Protein AF-A0AAV4ZD27-F1 (afdb_monomer)

Nearest PDB structures (foldseek):
  5tw9-assembly1_A  TM=4.715E-01  e=6.972E-01  Yersinia pestis
  5tw9-assembly1_B  TM=5.239E-01  e=2.081E+00  Yersinia pestis
  8gtd-assembly1_M  TM=4.739E-01  e=1.943E+00  Dinoroseobacter phage vB_DshS-R4C
  5jcs-assembly1_h  TM=6.354E-01  e=9.357E+00  Saccharomyces cerevisiae S288C

Sequence (72 aa):
MTISLAQLHVYREKLIEARMGSVREFEDQNGERVVYRSDAEIAQAIIAVNREIQSFDRRSPTAIIFRTSKGL

pLDDT: mean 74.42, std 10.71, range [44.81, 89.56]

Secondary structure (DSSP, 8-state):
----HHHHHHHHHHHHHHHHSS--EEE-TTS-EEE--SHHHHHHHHHHHHHHHHHHHHTS------------

Foldseek 3Di:
DDDDLVNLVVVLVQLVCCLVVVPQWDQDPVRDTDRHPDPVVSVVVNVVSVVVNVVVVVPPPPDPDPPDPDDD

Radius of gyration: 18.71 Å; Cα contacts (8 Å, |Δi|>4): 42; chains: 1; bounding box: 53×39×39 Å

Solvent-accessible surface area (backbone atoms only — not comparable to full-atom values): 4636 Å² total; per-residue (Å²): 133,87,86,47,73,70,55,52,52,55,51,46,53,52,53,50,46,34,66,72,66,76,44,49,67,46,77,40,97,85,73,47,75,49,69,48,94,44,72,67,55,51,53,52,49,49,52,52,51,52,52,50,52,52,53,56,58,72,65,54,78,90,69,86,77,81,82,80,91,78,88,131

Structure (mmCIF, N/CA/C/O backbone):
data_AF-A0AAV4ZD27-F1
#
_entry.id   AF-A0AAV4ZD27-F1
#
loop_
_atom_site.group_PDB
_atom_site.id
_atom_site.type_symbol
_atom_site.label_atom_id
_atom_site.label_alt_id
_atom_site.label_comp_id
_atom_site.label_asym_id
_atom_site.label_entity_id
_atom_site.label_seq_id
_atom_site.pdbx_PDB_ins_code
_atom_site.Cartn_x
_atom_site.Cartn_y
_atom_site.Cartn_z
_atom_site.occupancy
_atom_site.B_iso_or_equiv
_atom_site.auth_seq_id
_atom_site.auth_comp_id
_atom_site.auth_asym_id
_atom_site.auth_atom_id
_atom_site.pdbx_PDB_model_num
ATOM 1 N N . MET A 1 1 ? -7.067 -10.033 -15.800 1.00 44.81 1 MET A N 1
ATOM 2 C CA . MET A 1 1 ? -6.193 -8.867 -16.051 1.00 44.81 1 MET A CA 1
ATOM 3 C C . MET A 1 1 ? -4.923 -9.036 -15.236 1.00 44.81 1 MET A C 1
ATOM 5 O O . MET A 1 1 ? -5.021 -9.409 -14.076 1.00 44.81 1 MET A O 1
ATOM 9 N N . THR A 1 2 ? -3.746 -8.838 -15.828 1.00 61.75 2 THR A N 1
ATOM 10 C CA . THR A 1 2 ? -2.469 -8.852 -15.097 1.00 61.75 2 THR A CA 1
ATOM 11 C C . THR A 1 2 ? -2.246 -7.481 -14.466 1.00 61.75 2 THR A C 1
ATOM 13 O O . THR A 1 2 ? -2.021 -6.514 -15.191 1.00 61.75 2 THR A O 1
ATOM 16 N N . ILE A 1 3 ? -2.338 -7.387 -13.140 1.00 74.44 3 ILE A N 1
ATOM 17 C CA . ILE A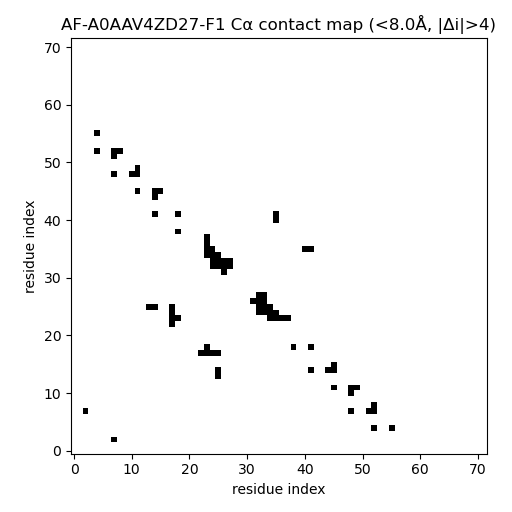 1 3 ? -2.008 -6.163 -12.399 1.00 74.44 3 ILE A CA 1
ATOM 18 C C . ILE A 1 3 ? -0.506 -5.883 -12.539 1.00 74.44 3 ILE A C 1
ATOM 20 O O . ILE A 1 3 ? 0.321 -6.777 -12.355 1.00 74.44 3 ILE A O 1
ATOM 24 N N . SER A 1 4 ? -0.160 -4.648 -12.901 1.00 82.19 4 SER A N 1
ATOM 25 C CA . SER A 1 4 ? 1.227 -4.187 -13.023 1.00 82.19 4 SER A CA 1
ATOM 26 C C . SER A 1 4 ? 1.734 -3.546 -11.727 1.00 82.19 4 SER A C 1
ATOM 28 O O . SER A 1 4 ? 0.960 -3.015 -10.931 1.00 82.19 4 SER A O 1
ATOM 30 N N . LEU A 1 5 ? 3.058 -3.527 -11.538 1.00 80.88 5 LEU A N 1
ATOM 31 C CA . LEU A 1 5 ? 3.696 -2.902 -10.371 1.00 80.88 5 LEU A CA 1
ATOM 32 C C . LEU A 1 5 ? 3.307 -1.420 -10.219 1.00 80.88 5 LEU A C 1
ATOM 34 O O . LEU A 1 5 ? 3.032 -0.955 -9.116 1.00 80.88 5 LEU A O 1
ATOM 38 N N . ALA A 1 6 ? 3.220 -0.689 -11.333 1.00 83.88 6 ALA A N 1
ATOM 39 C CA . ALA A 1 6 ? 2.789 0.707 -11.339 1.00 83.88 6 ALA A 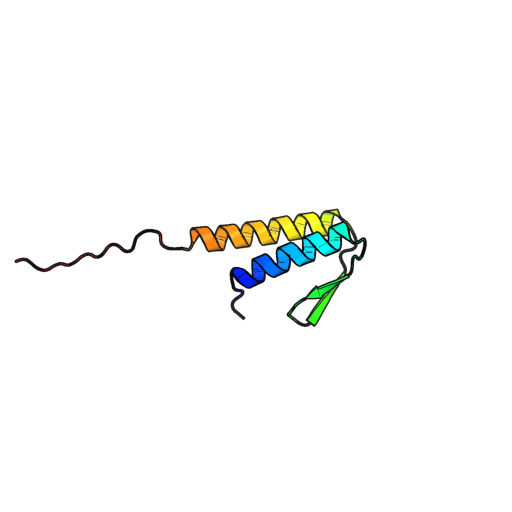CA 1
ATOM 40 C C . ALA A 1 6 ? 1.350 0.871 -10.820 1.00 83.88 6 ALA A C 1
ATOM 42 O O . ALA A 1 6 ? 1.072 1.787 -10.048 1.00 83.88 6 ALA A O 1
ATOM 43 N N . GLN A 1 7 ? 0.449 -0.047 -11.184 1.00 83.38 7 GLN A N 1
ATOM 44 C CA . GLN A 1 7 ? -0.922 -0.039 -10.674 1.00 83.38 7 GLN A CA 1
ATOM 45 C C . GLN A 1 7 ? -0.959 -0.303 -9.166 1.00 83.38 7 GLN A C 1
ATOM 47 O O . GLN A 1 7 ? -1.663 0.412 -8.462 1.00 83.38 7 GLN A O 1
ATOM 52 N N . LEU A 1 8 ? -0.148 -1.230 -8.645 1.00 84.19 8 LEU A N 1
ATOM 53 C CA . LEU A 1 8 ? -0.061 -1.471 -7.197 1.00 84.19 8 LEU A CA 1
ATOM 54 C C . LEU A 1 8 ? 0.388 -0.226 -6.419 1.00 84.19 8 LEU A C 1
ATOM 56 O O . LEU A 1 8 ? -0.145 0.059 -5.346 1.00 84.19 8 LEU A O 1
ATOM 60 N N . HIS A 1 9 ? 1.325 0.553 -6.965 1.00 87.06 9 HIS A N 1
ATOM 61 C CA . HIS A 1 9 ? 1.727 1.824 -6.359 1.00 87.06 9 HIS A CA 1
ATOM 62 C C . HIS A 1 9 ? 0.588 2.845 -6.352 1.00 87.06 9 HIS A C 1
ATOM 64 O O . HIS A 1 9 ? 0.318 3.438 -5.311 1.00 87.06 9 HIS A O 1
ATOM 70 N N . VAL A 1 10 ? -0.122 3.001 -7.471 1.00 87.88 10 VAL A N 1
ATOM 71 C CA . VAL A 1 10 ? -1.284 3.900 -7.568 1.00 87.88 10 VAL A CA 1
ATOM 72 C C . VAL A 1 10 ? -2.374 3.511 -6.563 1.00 87.88 10 VAL A C 1
ATOM 74 O O . VAL A 1 10 ? -2.958 4.378 -5.918 1.00 87.88 10 VAL A O 1
ATOM 77 N N . TYR A 1 11 ? -2.610 2.213 -6.373 1.00 83.81 11 TYR A N 1
ATOM 78 C CA . TYR A 1 11 ? -3.527 1.703 -5.353 1.00 83.81 11 TYR A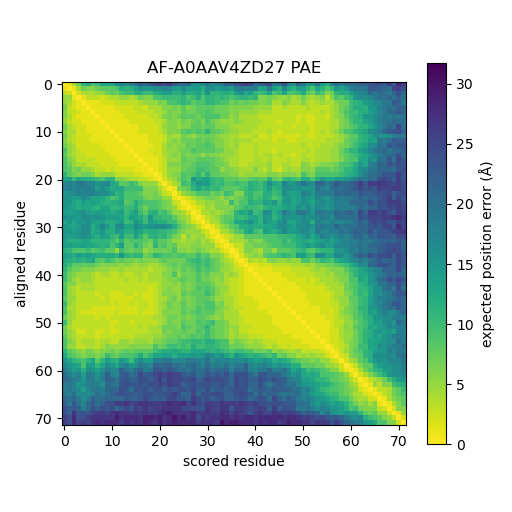 CA 1
ATOM 79 C C . TYR A 1 11 ? 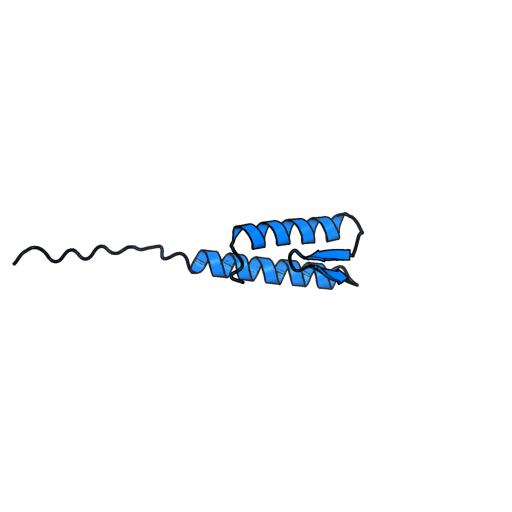-3.097 2.051 -3.935 1.00 83.81 11 TYR A C 1
ATOM 81 O O . TYR A 1 11 ? -3.919 2.485 -3.130 1.00 83.81 11 TYR A O 1
ATOM 89 N N . ARG A 1 12 ? -1.809 1.881 -3.621 1.00 86.00 12 ARG A N 1
ATOM 90 C CA . ARG A 1 12 ? -1.269 2.209 -2.300 1.00 86.00 12 ARG A CA 1
ATOM 91 C C . ARG A 1 12 ? -1.497 3.680 -1.959 1.00 86.00 12 ARG A C 1
ATOM 93 O O . ARG A 1 12 ? -1.975 3.970 -0.868 1.00 86.00 12 ARG A O 1
ATOM 100 N N . GLU A 1 13 ? -1.183 4.585 -2.883 1.00 87.00 13 GLU A N 1
ATOM 101 C CA . GLU A 1 13 ? -1.354 6.029 -2.669 1.00 87.00 13 GLU A CA 1
ATOM 102 C C . GLU A 1 13 ? -2.827 6.386 -2.439 1.00 87.00 13 GLU A C 1
ATOM 104 O O . GLU A 1 13 ? -3.149 7.096 -1.491 1.00 87.00 13 GLU A O 1
ATOM 109 N N . LYS A 1 14 ? -3.735 5.800 -3.225 1.00 83.12 14 LYS A N 1
ATOM 110 C CA . LYS A 1 14 ? -5.185 5.977 -3.069 1.00 83.12 14 LYS A CA 1
ATOM 111 C C . LYS A 1 14 ? -5.711 5.484 -1.717 1.00 83.12 14 LYS A C 1
ATOM 113 O O . LYS A 1 14 ? -6.538 6.149 -1.100 1.00 83.12 14 LYS A O 1
ATOM 118 N N . LEU A 1 15 ? -5.208 4.352 -1.218 1.00 81.69 15 LEU A N 1
ATOM 119 C CA . LEU A 1 15 ? -5.559 3.843 0.115 1.00 81.69 15 LEU A CA 1
ATOM 120 C C . LEU A 1 15 ? -5.027 4.743 1.240 1.00 81.69 15 LEU A C 1
ATOM 122 O O . LEU A 1 15 ? -5.700 4.931 2.254 1.00 81.69 15 LEU A O 1
ATOM 126 N N . ILE A 1 16 ? -3.829 5.308 1.072 1.00 84.50 16 ILE A N 1
ATOM 127 C CA . ILE A 1 16 ? -3.241 6.258 2.025 1.00 84.50 16 ILE A CA 1
ATOM 128 C C . ILE A 1 16 ? -4.051 7.559 2.042 1.00 84.50 16 ILE A C 1
ATOM 130 O O . ILE A 1 16 ? -4.368 8.065 3.119 1.00 84.50 16 ILE A O 1
ATOM 134 N N . GLU A 1 17 ? -4.438 8.064 0.874 1.00 83.38 17 GLU A N 1
ATOM 135 C CA . GLU A 1 17 ? -5.274 9.257 0.742 1.00 83.38 17 GLU A CA 1
ATOM 136 C C . GLU A 1 17 ? -6.658 9.050 1.375 1.00 83.38 17 GLU A C 1
ATOM 138 O O . GLU A 1 17 ? -7.089 9.881 2.173 1.00 83.38 17 GLU 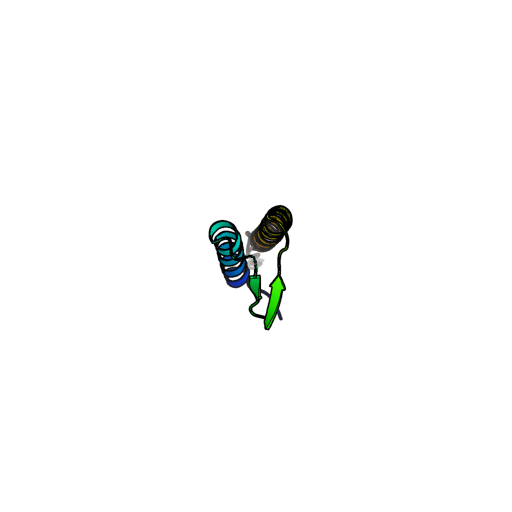A O 1
ATOM 143 N N . ALA A 1 18 ? -7.306 7.903 1.138 1.00 79.56 18 ALA A N 1
ATOM 144 C CA . ALA A 1 18 ? -8.577 7.546 1.777 1.00 79.56 18 ALA A CA 1
ATOM 145 C C . ALA A 1 18 ? -8.469 7.495 3.314 1.00 79.56 18 ALA A C 1
ATOM 147 O O . ALA A 1 18 ? -9.373 7.927 4.034 1.00 79.56 18 ALA A O 1
ATOM 148 N N . ARG A 1 19 ? -7.328 7.026 3.839 1.00 80.06 19 ARG A N 1
ATOM 149 C CA . ARG A 1 19 ? -7.042 7.032 5.280 1.00 80.06 19 ARG A CA 1
ATOM 150 C C . ARG A 1 19 ? -6.894 8.449 5.839 1.00 80.06 19 ARG A C 1
ATOM 152 O O . ARG A 1 19 ? -7.396 8.728 6.925 1.00 80.06 19 ARG A O 1
ATOM 159 N N . MET A 1 20 ? -6.196 9.331 5.120 1.00 80.50 20 MET A N 1
ATOM 160 C CA . MET A 1 20 ? -5.933 10.709 5.555 1.00 80.50 20 MET A CA 1
ATOM 161 C C . MET A 1 20 ? -7.149 11.632 5.386 1.00 80.50 20 MET A C 1
ATOM 163 O O . MET A 1 20 ? -7.369 12.514 6.212 1.00 80.50 20 MET A O 1
ATOM 167 N N . GLY A 1 21 ? -7.952 11.428 4.341 1.00 72.94 21 GLY A N 1
ATOM 168 C CA . GLY A 1 21 ? -9.047 12.318 3.950 1.00 72.94 21 GLY A CA 1
ATOM 169 C C . GLY A 1 21 ? -10.350 12.153 4.736 1.00 72.94 21 GLY A C 1
ATOM 170 O O . GLY A 1 21 ? -11.304 12.872 4.467 1.00 72.94 21 GLY A O 1
ATOM 171 N N . SER A 1 22 ? -10.438 11.215 5.687 1.00 63.12 22 SER A N 1
ATOM 172 C CA . SER A 1 22 ? -11.693 10.806 6.359 1.00 63.12 22 SER A CA 1
ATOM 173 C C . SER A 1 22 ? -12.797 10.264 5.429 1.00 63.12 22 SER A C 1
ATOM 175 O O . SER A 1 22 ? -13.867 9.887 5.911 1.00 63.12 22 SER A O 1
ATOM 177 N N . VAL A 1 23 ? -12.548 10.169 4.118 1.00 61.47 23 VAL A N 1
ATOM 178 C CA . VAL A 1 23 ? -13.467 9.601 3.125 1.00 61.47 23 VAL A CA 1
ATOM 17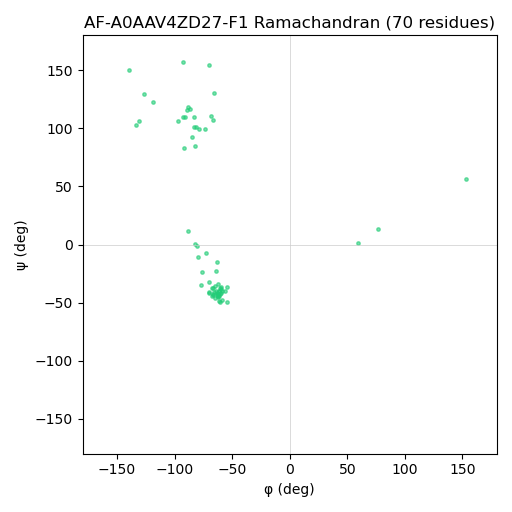9 C C . VAL A 1 23 ? -13.171 8.110 2.989 1.00 61.47 23 VAL A C 1
ATOM 181 O O . VAL A 1 23 ? -12.135 7.695 2.482 1.00 61.47 23 VAL A O 1
ATOM 184 N N . ARG A 1 24 ? -14.100 7.295 3.489 1.00 65.12 24 ARG A N 1
ATOM 185 C CA . ARG A 1 24 ? -13.996 5.829 3.607 1.00 65.12 24 ARG A CA 1
ATOM 186 C C . ARG A 1 24 ? -14.469 5.057 2.372 1.00 65.12 24 ARG A C 1
ATOM 188 O O . ARG A 1 24 ? -14.653 3.842 2.424 1.00 65.12 24 ARG A O 1
ATOM 195 N N . GLU A 1 25 ? -14.692 5.763 1.275 1.00 61.69 25 GLU A N 1
ATOM 196 C CA . GLU A 1 25 ? -15.176 5.197 0.024 1.00 61.69 25 GLU A CA 1
ATOM 197 C C . GLU A 1 25 ? -14.137 5.435 -1.060 1.00 61.69 25 GLU A C 1
ATOM 199 O O . GLU A 1 25 ? -13.756 6.575 -1.322 1.00 61.69 25 GLU A O 1
ATOM 204 N N . PHE A 1 26 ? -13.676 4.353 -1.678 1.00 64.81 26 PHE A N 1
ATOM 205 C CA . PHE A 1 26 ? -12.749 4.417 -2.793 1.00 64.81 26 PHE A CA 1
ATOM 206 C C . PHE A 1 26 ? -13.321 3.621 -3.969 1.00 64.81 26 PHE A C 1
ATOM 208 O O . PHE A 1 26 ? -13.752 2.477 -3.811 1.00 64.81 26 PHE A O 1
ATOM 215 N N . GLU A 1 27 ? -13.355 4.254 -5.142 1.00 63.56 27 GLU A N 1
ATOM 216 C CA . GLU A 1 27 ? -13.738 3.599 -6.390 1.00 63.56 27 GLU A CA 1
ATOM 217 C C . GLU A 1 27 ? -12.498 2.998 -7.047 1.00 63.56 27 GLU A C 1
ATOM 219 O O . GLU A 1 27 ? -11.537 3.685 -7.421 1.00 63.56 27 GLU A O 1
ATOM 224 N N . ASP A 1 28 ? -12.531 1.678 -7.134 1.00 64.56 28 ASP A N 1
ATOM 225 C CA . ASP A 1 28 ? -11.486 0.860 -7.701 1.00 64.56 28 ASP A CA 1
ATOM 226 C C . ASP A 1 28 ? -11.389 1.014 -9.226 1.00 64.56 28 ASP A C 1
ATOM 228 O O . ASP A 1 28 ? -12.385 1.301 -9.887 1.00 64.56 28 ASP A O 1
ATOM 232 N N . GLN A 1 29 ? -10.215 0.773 -9.829 1.00 55.47 29 GLN A N 1
ATOM 233 C CA . GLN A 1 29 ? -10.083 0.828 -11.298 1.00 55.47 29 GLN A CA 1
ATOM 234 C C . GLN A 1 29 ? -10.938 -0.236 -12.017 1.00 55.47 29 GLN A C 1
ATOM 236 O O . GLN A 1 29 ? -11.176 -0.103 -13.216 1.00 55.47 29 GLN A O 1
ATOM 241 N N . ASN A 1 30 ? -11.432 -1.254 -11.302 1.00 61.34 30 ASN A N 1
ATOM 242 C CA . ASN A 1 30 ? -12.406 -2.223 -11.811 1.00 61.34 30 ASN A CA 1
ATOM 243 C C . ASN A 1 30 ? -13.873 -1.747 -11.753 1.00 61.34 30 ASN A C 1
ATOM 245 O O . ASN A 1 30 ? -14.763 -2.504 -12.137 1.00 61.34 30 ASN A O 1
ATOM 249 N N . GLY A 1 31 ? -14.151 -0.528 -11.273 1.00 59.06 31 GLY A N 1
ATOM 250 C CA . GLY A 1 31 ? -15.517 -0.037 -11.047 1.00 59.06 31 GLY A CA 1
ATOM 251 C C . GLY A 1 31 ? -16.173 -0.618 -9.789 1.00 59.06 31 GLY A C 1
ATOM 252 O O . GLY A 1 31 ? -17.385 -0.504 -9.607 1.00 59.06 31 GLY A O 1
ATOM 253 N N . GLU A 1 32 ? -15.386 -1.252 -8.917 1.00 61.03 32 GLU A N 1
ATOM 254 C CA . GLU A 1 32 ? -15.859 -1.792 -7.647 1.00 61.03 32 GLU A CA 1
ATOM 255 C C . GLU A 1 32 ? -15.762 -0.709 -6.564 1.00 61.03 32 GLU A C 1
ATOM 257 O O . GLU A 1 32 ? -14.687 -0.184 -6.266 1.00 61.03 32 GLU A O 1
ATOM 262 N N . ARG A 1 33 ? -16.903 -0.330 -5.981 1.00 63.12 33 ARG A N 1
ATOM 263 C CA . ARG A 1 33 ? -16.942 0.632 -4.876 1.00 63.12 33 ARG A CA 1
ATOM 264 C C . ARG A 1 33 ? -16.610 -0.105 -3.588 1.00 63.12 33 ARG A C 1
ATOM 266 O O . ARG A 1 33 ? -17.465 -0.784 -3.018 1.00 63.12 33 ARG A O 1
ATOM 273 N N . VAL A 1 34 ? -15.372 0.033 -3.126 1.00 68.69 34 VAL A N 1
ATOM 274 C CA . VAL A 1 34 ? -14.933 -0.583 -1.875 1.00 68.69 34 VAL A CA 1
ATOM 275 C C . VAL A 1 34 ? -15.121 0.429 -0.750 1.00 68.69 34 VAL A C 1
ATOM 277 O O . VAL A 1 34 ? -14.446 1.458 -0.679 1.00 68.69 34 VAL A O 1
ATOM 280 N N . VAL A 1 35 ? -16.091 0.148 0.121 1.00 69.69 35 VAL A N 1
ATOM 281 C CA . VAL A 1 35 ? -16.388 0.957 1.310 1.00 69.69 35 VAL A CA 1
ATOM 282 C C . VAL A 1 35 ? -15.700 0.319 2.509 1.00 69.69 35 VAL A C 1
ATOM 284 O O . VAL A 1 35 ? -16.147 -0.716 3.007 1.00 69.69 35 VAL A O 1
ATOM 287 N N . TYR A 1 36 ? -14.624 0.937 2.992 1.00 69.81 36 TYR A N 1
ATOM 288 C CA . TYR A 1 36 ? -13.911 0.460 4.176 1.00 69.81 36 TYR A CA 1
ATOM 289 C C . TYR A 1 36 ? -14.557 1.038 5.429 1.00 69.81 36 TYR A C 1
ATOM 291 O O . TYR A 1 36 ? -14.562 2.247 5.643 1.00 69.81 36 TYR A O 1
ATOM 299 N N . ARG A 1 37 ? -15.114 0.197 6.299 1.00 70.06 37 ARG A N 1
ATOM 300 C CA . ARG A 1 37 ? -15.874 0.691 7.457 1.00 70.06 37 ARG A CA 1
ATOM 301 C C . ARG A 1 37 ? -14.958 1.208 8.562 1.00 70.06 37 ARG A C 1
ATOM 303 O O . ARG A 1 37 ? -15.391 2.066 9.334 1.00 70.06 37 ARG A O 1
ATOM 310 N N . SER A 1 38 ? -13.706 0.742 8.611 1.00 75.94 38 SER A N 1
ATOM 311 C CA . SER A 1 38 ? -12.760 1.030 9.698 1.00 75.94 38 SER A CA 1
ATOM 312 C C . SER A 1 38 ? -11.324 1.299 9.225 1.00 75.94 38 SER A C 1
ATOM 314 O O . SER A 1 38 ? -10.861 0.700 8.258 1.00 75.94 38 SER A O 1
ATOM 316 N N . ASP A 1 39 ? -10.577 2.121 9.978 1.00 79.31 39 ASP A N 1
ATOM 317 C CA . ASP A 1 39 ? -9.136 2.379 9.751 1.00 79.31 39 ASP A CA 1
ATOM 318 C C . ASP A 1 39 ? -8.311 1.083 9.723 1.00 79.31 39 ASP A C 1
ATOM 320 O O . ASP A 1 39 ? -7.406 0.928 8.906 1.00 79.31 39 ASP A O 1
ATOM 324 N N . ALA A 1 40 ? -8.677 0.115 10.569 1.00 82.31 40 ALA A N 1
ATOM 325 C CA . ALA A 1 40 ? -8.021 -1.186 10.632 1.00 82.31 40 ALA A CA 1
ATOM 326 C C . ALA A 1 40 ? -8.101 -1.956 9.303 1.00 82.31 40 ALA A C 1
ATOM 328 O O . ALA A 1 40 ? -7.128 -2.600 8.918 1.00 82.31 40 ALA A O 1
ATOM 329 N N . GLU A 1 41 ? -9.221 -1.868 8.581 1.00 82.31 41 GLU A N 1
ATOM 330 C CA . GLU A 1 41 ? -9.380 -2.535 7.283 1.00 82.31 41 GLU A CA 1
ATOM 331 C C . GLU A 1 41 ? -8.499 -1.875 6.219 1.00 82.31 41 GLU A C 1
ATOM 333 O O . GLU A 1 41 ? -7.815 -2.571 5.469 1.00 82.31 41 GLU A O 1
ATOM 338 N N . ILE A 1 42 ? -8.426 -0.539 6.220 1.00 80.69 42 ILE A N 1
ATOM 339 C CA . ILE A 1 42 ? -7.545 0.218 5.319 1.00 80.69 42 ILE A CA 1
ATOM 340 C C . ILE A 1 42 ? -6.074 -0.115 5.610 1.00 80.69 42 ILE A C 1
ATOM 342 O O . ILE A 1 42 ? -5.290 -0.346 4.690 1.00 80.69 42 ILE A O 1
ATOM 346 N N . ALA A 1 43 ? -5.690 -0.216 6.886 1.00 85.25 43 ALA A N 1
ATOM 347 C CA . ALA A 1 43 ? -4.337 -0.601 7.277 1.00 85.25 43 ALA A CA 1
ATOM 348 C C . ALA A 1 43 ? -3.979 -2.025 6.810 1.00 85.25 43 ALA A C 1
ATOM 350 O O . ALA A 1 43 ? -2.884 -2.240 6.286 1.00 85.25 43 ALA A O 1
ATOM 351 N N . GLN A 1 44 ? -4.897 -2.989 6.945 1.00 86.50 44 GLN A N 1
ATOM 352 C CA . GLN A 1 44 ? -4.699 -4.350 6.431 1.00 86.50 44 GLN A CA 1
ATOM 353 C C . GLN A 1 44 ? -4.587 -4.374 4.901 1.00 86.50 44 GLN A C 1
ATOM 355 O O . GLN A 1 44 ? -3.714 -5.061 4.368 1.00 86.50 44 GLN A O 1
ATOM 360 N N . ALA A 1 45 ? -5.398 -3.581 4.196 1.00 85.44 45 ALA A N 1
ATOM 361 C CA . ALA A 1 45 ? -5.323 -3.452 2.743 1.00 85.44 45 ALA A CA 1
ATOM 362 C C . ALA A 1 45 ? -3.964 -2.890 2.288 1.00 85.44 45 ALA A C 1
ATOM 364 O O . ALA A 1 45 ? -3.328 -3.449 1.394 1.00 85.44 45 ALA A O 1
ATOM 365 N N . ILE A 1 46 ? -3.451 -1.853 2.960 1.00 86.56 46 ILE A N 1
ATOM 366 C CA . ILE A 1 46 ? -2.115 -1.296 2.685 1.00 86.56 46 ILE A CA 1
ATOM 367 C C . ILE A 1 46 ? -1.023 -2.356 2.896 1.00 86.56 46 ILE A C 1
ATOM 369 O O . ILE A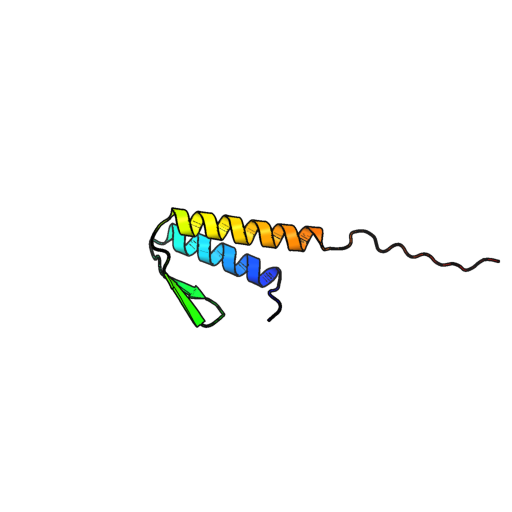 1 46 ? -0.094 -2.465 2.092 1.00 86.56 46 ILE A O 1
ATOM 373 N N . ILE A 1 47 ? -1.123 -3.165 3.957 1.00 89.56 47 ILE A N 1
ATOM 374 C CA . ILE A 1 47 ? -0.173 -4.259 4.219 1.00 89.56 47 ILE A CA 1
ATOM 375 C C . ILE A 1 47 ? -0.227 -5.307 3.101 1.00 89.56 47 ILE A C 1
ATOM 377 O O . ILE A 1 47 ? 0.825 -5.758 2.644 1.00 89.56 47 ILE A O 1
ATOM 381 N N . ALA A 1 48 ? -1.423 -5.681 2.642 1.00 87.88 48 ALA A N 1
ATOM 382 C CA . ALA A 1 48 ? -1.600 -6.635 1.551 1.00 87.88 48 ALA A CA 1
ATOM 383 C C . ALA A 1 48 ? -0.970 -6.129 0.242 1.00 87.88 48 ALA A C 1
ATOM 385 O O . ALA A 1 48 ? -0.148 -6.832 -0.347 1.00 87.88 48 ALA A O 1
ATOM 386 N N . VAL A 1 49 ? -1.250 -4.880 -0.151 1.00 86.56 49 VAL A N 1
ATOM 387 C CA . VAL A 1 49 ? -0.670 -4.258 -1.356 1.00 86.56 49 VAL A CA 1
ATOM 388 C C . VAL A 1 49 ? 0.856 -4.182 -1.259 1.00 86.56 49 VAL A C 1
ATOM 390 O O . VAL A 1 49 ? 1.559 -4.530 -2.205 1.00 86.56 49 VAL A O 1
ATOM 393 N N . ASN A 1 50 ? 1.403 -3.815 -0.097 1.00 87.62 50 ASN A N 1
ATOM 394 C CA . ASN A 1 50 ? 2.854 -3.774 0.101 1.00 87.62 50 ASN A CA 1
ATOM 395 C C . ASN A 1 50 ? 3.515 -5.161 0.003 1.00 87.62 50 ASN A C 1
ATOM 397 O O . ASN A 1 50 ? 4.634 -5.272 -0.502 1.00 87.62 50 ASN A O 1
ATOM 401 N N . ARG A 1 51 ? 2.846 -6.227 0.463 1.00 87.19 51 ARG A N 1
ATOM 402 C CA . ARG A 1 51 ? 3.332 -7.609 0.285 1.00 87.19 51 ARG A CA 1
ATOM 403 C C . ARG A 1 51 ? 3.328 -8.020 -1.182 1.00 87.19 51 ARG A C 1
ATOM 405 O O . ARG A 1 51 ? 4.251 -8.706 -1.625 1.00 87.19 51 ARG A O 1
ATOM 412 N N . GLU A 1 52 ? 2.321 -7.593 -1.933 1.00 85.06 52 GLU A N 1
ATOM 413 C CA . GLU A 1 52 ? 2.234 -7.878 -3.360 1.00 85.06 52 GLU A CA 1
ATOM 414 C C . GLU A 1 52 ? 3.338 -7.150 -4.138 1.00 85.06 52 GLU A C 1
ATOM 416 O O . GLU A 1 52 ? 4.067 -7.791 -4.892 1.00 85.06 52 GLU A O 1
ATOM 421 N N . ILE A 1 53 ? 3.583 -5.867 -3.846 1.00 84.88 53 ILE A N 1
ATOM 422 C CA . ILE A 1 53 ? 4.711 -5.088 -4.395 1.00 84.88 53 ILE A CA 1
ATOM 423 C C . ILE A 1 53 ? 6.051 -5.795 -4.138 1.00 84.88 53 ILE A C 1
ATOM 425 O O . ILE A 1 53 ? 6.826 -6.008 -5.068 1.00 84.88 53 ILE A O 1
ATOM 429 N N . GLN A 1 54 ? 6.310 -6.228 -2.898 1.00 84.62 54 GLN A N 1
ATOM 430 C CA . GLN A 1 54 ? 7.534 -6.975 -2.572 1.00 84.62 54 GLN A CA 1
ATOM 431 C C . GLN A 1 54 ? 7.637 -8.305 -3.325 1.00 84.62 54 GLN A C 1
ATOM 433 O O . GLN A 1 54 ? 8.731 -8.749 -3.669 1.00 84.62 54 GLN A O 1
ATOM 438 N N . SER A 1 55 ? 6.506 -8.962 -3.577 1.00 82.69 55 SER A N 1
ATOM 439 C CA . SER A 1 55 ? 6.473 -10.210 -4.341 1.00 82.69 55 SER A CA 1
ATOM 440 C C . SER A 1 55 ? 6.787 -9.980 -5.820 1.00 82.69 55 SER A C 1
ATOM 442 O O . SER A 1 55 ? 7.400 -10.842 -6.445 1.00 82.69 55 SER A O 1
ATOM 444 N N . PHE A 1 56 ? 6.407 -8.827 -6.375 1.00 80.94 56 PHE A N 1
ATOM 445 C CA . PHE A 1 56 ? 6.793 -8.413 -7.725 1.00 80.94 56 PHE A CA 1
ATOM 446 C C . PHE A 1 56 ? 8.281 -8.061 -7.821 1.00 80.94 56 PHE A C 1
ATOM 448 O O . PHE A 1 56 ? 8.934 -8.486 -8.771 1.00 80.94 56 PHE A O 1
ATOM 455 N N . ASP A 1 57 ? 8.831 -7.365 -6.825 1.00 75.12 57 ASP A N 1
ATOM 456 C CA . ASP A 1 57 ? 10.254 -7.008 -6.781 1.00 75.12 57 ASP A CA 1
ATOM 457 C C . ASP A 1 57 ? 11.153 -8.258 -6.782 1.00 75.12 57 ASP A C 1
ATOM 459 O O . ASP A 1 57 ? 12.007 -8.424 -7.655 1.00 75.12 57 ASP A O 1
ATOM 463 N N . ARG A 1 58 ?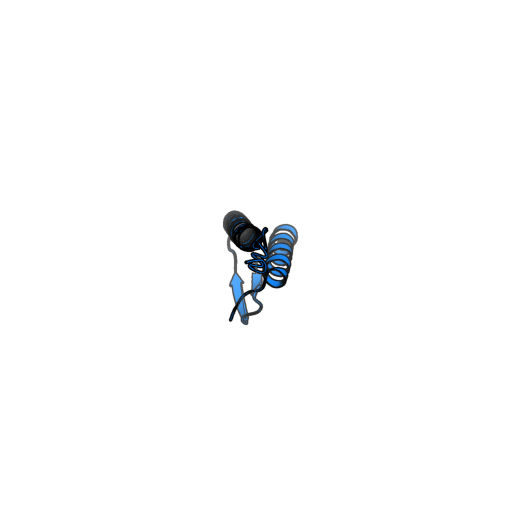 10.850 -9.227 -5.906 1.00 67.62 58 ARG A N 1
ATOM 464 C CA . ARG A 1 58 ? 11.582 -10.505 -5.798 1.00 67.62 58 ARG A CA 1
ATOM 465 C C . ARG A 1 58 ? 11.500 -11.392 -7.041 1.00 67.62 58 ARG A C 1
ATOM 467 O O . ARG A 1 58 ? 12.336 -12.276 -7.206 1.00 67.62 58 ARG A O 1
ATOM 474 N N . ARG A 1 59 ? 10.480 -11.213 -7.886 1.00 62.00 59 ARG A N 1
ATOM 475 C CA . ARG A 1 59 ? 10.324 -11.974 -9.137 1.00 62.00 59 ARG A CA 1
ATOM 476 C C . ARG A 1 59 ? 11.202 -11.446 -10.264 1.00 62.00 59 ARG A C 1
ATOM 478 O O . ARG A 1 59 ? 11.302 -12.128 -11.278 1.00 62.00 59 ARG A O 1
ATOM 485 N N . SER A 1 60 ? 11.831 -10.282 -10.107 1.00 59.56 60 SER A N 1
ATOM 486 C CA . SER A 1 60 ? 12.772 -9.757 -11.095 1.00 59.56 60 SER A CA 1
ATOM 487 C C . SER A 1 60 ? 14.028 -10.639 -11.110 1.00 59.56 60 SER A C 1
ATOM 489 O O . SER A 1 60 ? 14.769 -10.641 -10.124 1.00 59.56 60 SER A O 1
ATOM 491 N N . PRO A 1 61 ? 14.297 -11.419 -12.177 1.00 59.31 61 PRO A N 1
ATOM 492 C CA . PRO A 1 61 ? 15.470 -12.281 -12.217 1.00 59.31 61 PRO A CA 1
ATOM 493 C C . PRO A 1 61 ? 16.735 -11.415 -12.247 1.00 59.31 61 PRO A C 1
ATOM 495 O O . PRO A 1 61 ? 17.061 -10.795 -13.254 1.00 59.31 61 PRO A O 1
ATOM 498 N N . THR A 1 62 ? 17.459 -11.373 -11.127 1.00 64.44 62 THR A N 1
ATOM 499 C CA . THR A 1 62 ? 18.664 -10.542 -10.947 1.00 64.44 62 THR A CA 1
ATOM 500 C C . THR A 1 62 ? 19.879 -11.065 -11.725 1.00 64.44 62 THR A C 1
ATOM 502 O O . THR A 1 62 ? 20.906 -10.398 -11.789 1.00 64.44 62 THR A O 1
ATOM 505 N N . ALA A 1 63 ? 19.794 -12.246 -12.345 1.00 65.94 63 ALA A N 1
ATOM 506 C CA . ALA A 1 63 ? 20.910 -12.848 -13.065 1.00 65.94 63 ALA A CA 1
ATOM 507 C C . ALA A 1 63 ? 20.475 -13.385 -14.433 1.00 65.94 63 ALA A C 1
ATOM 509 O O . ALA A 1 63 ? 19.905 -14.470 -14.542 1.00 65.94 63 ALA A O 1
ATOM 510 N N . ILE A 1 64 ? 20.805 -12.647 -15.495 1.00 67.25 64 ILE A N 1
ATOM 511 C CA . ILE A 1 64 ? 20.846 -13.200 -16.851 1.00 67.25 64 ILE A CA 1
ATOM 512 C C . ILE A 1 64 ? 22.227 -13.840 -17.014 1.00 67.25 64 ILE A C 1
ATOM 514 O O . ILE A 1 64 ? 23.206 -13.171 -17.340 1.00 67.25 64 ILE A O 1
ATOM 518 N N . ILE A 1 65 ? 22.330 -15.139 -16.726 1.00 70.06 65 ILE A N 1
ATOM 519 C CA . ILE A 1 65 ? 23.570 -15.891 -16.947 1.00 70.06 65 ILE A CA 1
ATOM 520 C C . ILE A 1 65 ? 23.652 -16.231 -18.436 1.00 70.06 65 ILE A C 1
ATOM 522 O O . ILE A 1 65 ? 23.036 -17.187 -18.909 1.00 70.06 65 ILE A O 1
ATOM 526 N N . PHE A 1 66 ? 24.432 -15.454 -19.185 1.00 73.19 66 PHE A N 1
ATOM 527 C CA . PHE A 1 66 ? 24.780 -15.795 -20.561 1.00 73.19 66 PHE A CA 1
ATOM 528 C C . PHE A 1 66 ? 25.799 -16.938 -20.558 1.00 73.19 66 PHE A C 1
ATOM 530 O O . PHE A 1 66 ? 26.993 -16.733 -20.352 1.00 73.19 66 PHE A O 1
ATOM 537 N N . ARG A 1 67 ? 25.328 -18.167 -20.780 1.00 68.50 67 ARG A N 1
ATOM 538 C CA . ARG A 1 67 ? 26.188 -19.343 -20.944 1.00 68.50 67 ARG A CA 1
ATOM 539 C C . ARG A 1 67 ? 26.499 -19.525 -22.432 1.00 68.50 67 ARG A C 1
ATOM 541 O O . ARG A 1 67 ? 25.812 -20.266 -23.127 1.00 68.50 67 ARG A O 1
ATOM 548 N N . THR A 1 68 ? 27.498 -18.811 -22.948 1.00 74.06 68 THR A N 1
ATOM 549 C CA . THR A 1 68 ? 27.953 -18.979 -24.335 1.00 74.06 68 THR A CA 1
ATOM 550 C C . THR A 1 68 ? 28.921 -20.160 -24.426 1.00 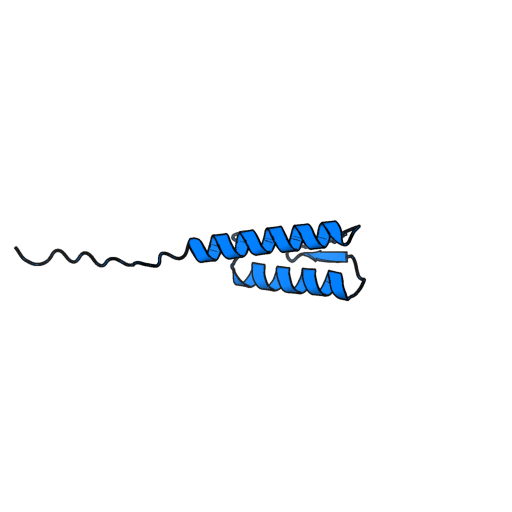74.06 68 THR A C 1
ATOM 552 O O . THR A 1 68 ? 30.094 -20.065 -24.082 1.00 74.06 68 THR A O 1
ATOM 555 N N . SER A 1 69 ? 28.438 -21.311 -24.898 1.00 71.06 69 SER A N 1
ATOM 556 C CA . SER A 1 69 ? 29.295 -22.437 -25.279 1.00 71.06 69 SER A CA 1
ATOM 557 C C . SER A 1 69 ? 29.825 -22.220 -26.698 1.00 71.06 69 SER A C 1
ATOM 559 O O . SER A 1 69 ? 29.234 -22.706 -27.662 1.00 71.06 69 SER A O 1
ATOM 561 N N . LYS A 1 70 ? 30.916 -21.471 -26.855 1.00 68.25 70 LYS A N 1
ATOM 562 C CA . LYS A 1 70 ? 31.707 -21.505 -28.093 1.00 68.25 70 LYS A CA 1
ATOM 563 C C . LYS A 1 70 ? 33.174 -21.682 -27.729 1.00 68.25 70 LYS A C 1
ATOM 565 O O . LYS A 1 70 ? 33.786 -20.749 -27.224 1.00 68.25 70 LYS A O 1
ATOM 570 N N . GLY A 1 71 ? 33.702 -22.881 -27.966 1.00 64.69 71 GLY A N 1
ATOM 571 C CA . GLY A 1 71 ? 35.125 -23.168 -27.801 1.00 64.69 71 GLY A CA 1
ATOM 572 C C . GLY A 1 71 ? 35.448 -24.626 -27.474 1.00 64.69 71 GLY A C 1
ATOM 573 O O . GLY A 1 71 ? 36.075 -24.877 -26.451 1.00 64.69 71 GLY A O 1
ATOM 574 N N . LEU A 1 72 ? 35.003 -25.561 -28.318 1.00 50.34 72 LEU A N 1
ATOM 575 C CA . LEU A 1 72 ? 35.757 -26.776 -28.646 1.00 50.34 72 LEU A CA 1
ATOM 576 C C . LEU A 1 72 ? 36.034 -26.726 -30.148 1.00 50.34 72 LEU A C 1
ATOM 578 O O . LEU A 1 72 ? 35.103 -26.290 -30.869 1.00 50.34 72 LEU A O 1
#

Organism: NCBI:txid570505

Mean predicted aligned error: 10.62 Å